Protein AF-A0A3P9M8H0-F1 (afdb_monomer)

Radius of gyration: 20.9 Å; Cα contacts (8 Å, |Δi|>4): 32; chains: 1; bounding box: 52×32×52 Å

Sequence (54 aa):
MSTSSTSLFLFHTTTAILAGPEKCCFAFRENPVPLKRVTRIIRTHPRCQQKAFM

Nearest PDB structures (foldseek):
  2x6l-assembly1_A  TM=9.141E-01  e=1.653E-01  Homo sapiens
  2x6g-assembly9_K  TM=9.161E-01  e=2.655E-01  Homo sapiens
  5cor-assembly1_I  TM=9.233E-01  e=3.481E-01  Homo sapiens
  1rto-assembly1_B  TM=7.775E-01  e=3.725E-01  Homo sapiens
  2vxw-assembly1_B  TM=8.207E-01  e=5.225E-01  Homo sapiens

Foldseek 3Di:
DDDPPPPPPVPPPPPPPVPDDFDEDPDDDPDDDPPVPDPDWDWGDPPHPDTDID

pLDDT: mean 78.94, std 18.62, range [40.06, 97.19]

InterPro domains:
  IPR001811 Chemokine interleukin-8-like domain [PF00048] (22-52)
  IPR036048 Chemokine interl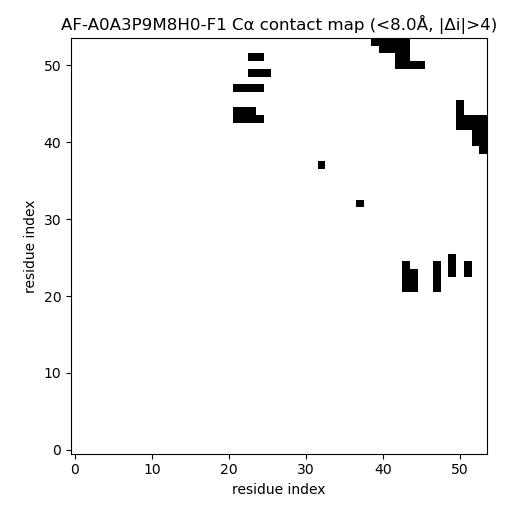eukin-8-like superfamily [SSF54117] (16-53)

Mean predicted aligned error: 13.24 Å

Organism: Oryzias latipes (NCBI:txid8090)

Secondary structure (DSSP, 8-state):
------------------PPPP---S---SSPPPGGG-----BPPTTSSS--B-

Solvent-accessible surface area (backbone atoms only — not comparable to full-atom values): 4029 Å² total; per-residue (Å²): 137,87,78,86,80,76,76,80,73,77,75,75,80,66,78,74,70,84,67,68,86,78,56,61,72,92,76,81,76,89,69,82,79,60,68,95,74,59,91,66,81,42,74,40,43,90,84,38,94,51,90,51,74,82

Structure (mmCIF, N/CA/C/O backbone):
data_AF-A0A3P9M8H0-F1
#
_entry.id   AF-A0A3P9M8H0-F1
#
loop_
_atom_site.group_PDB
_atom_site.id
_atom_site.type_symbol
_atom_site.label_atom_id
_atom_site.label_alt_id
_atom_site.label_comp_id
_atom_site.label_asym_id
_atom_site.label_entity_id
_atom_site.label_seq_id
_atom_site.pdbx_PDB_ins_code
_atom_site.Cartn_x
_atom_site.Cartn_y
_atom_site.Cartn_z
_atom_site.occupancy
_atom_site.B_iso_or_equiv
_atom_site.auth_seq_id
_atom_site.auth_comp_id
_atom_site.auth_asym_id
_atom_site.auth_atom_id
_atom_site.pdbx_PDB_model_num
ATOM 1 N N . MET A 1 1 ? 42.268 -9.581 -41.115 1.00 40.06 1 MET A N 1
ATOM 2 C CA . MET A 1 1 ? 42.509 -9.485 -39.659 1.00 40.06 1 MET A CA 1
ATOM 3 C C . MET A 1 1 ? 41.480 -8.487 -39.130 1.00 40.06 1 MET A C 1
ATOM 5 O O . MET A 1 1 ? 41.776 -7.311 -39.070 1.00 40.06 1 MET A O 1
ATOM 9 N N . SER A 1 2 ? 40.183 -8.781 -39.024 1.00 41.19 2 SER A N 1
ATOM 10 C CA . SER A 1 2 ? 39.478 -9.889 -38.358 1.00 41.19 2 SER A CA 1
ATOM 11 C C . SER A 1 2 ? 39.699 -9.900 -36.847 1.00 41.19 2 SER A C 1
ATOM 13 O O . SER A 1 2 ? 40.495 -10.698 -36.375 1.00 41.19 2 SER A O 1
ATOM 15 N N . THR A 1 3 ? 38.963 -9.066 -36.111 1.00 43.62 3 THR A N 1
ATOM 16 C CA . THR A 1 3 ? 38.509 -9.370 -34.742 1.00 43.62 3 THR A CA 1
ATOM 17 C C . THR A 1 3 ? 37.164 -8.681 -34.500 1.00 43.62 3 THR A C 1
ATOM 19 O O . THR A 1 3 ? 37.076 -7.553 -34.022 1.00 43.62 3 THR A O 1
ATOM 22 N N . SER A 1 4 ? 36.083 -9.378 -34.860 1.00 51.59 4 SER A N 1
ATOM 23 C CA . SER A 1 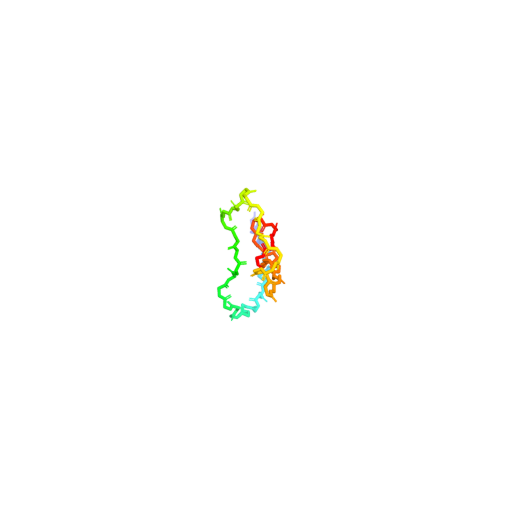4 ? 34.753 -9.105 -34.315 1.00 51.59 4 SER A CA 1
ATOM 24 C C . SER A 1 4 ? 34.820 -9.298 -32.802 1.00 51.59 4 SER A C 1
ATOM 26 O O . SER A 1 4 ? 34.930 -10.425 -32.325 1.00 51.59 4 SER A O 1
ATOM 28 N N . SER A 1 5 ? 34.799 -8.201 -32.047 1.00 55.88 5 SER A N 1
ATOM 29 C CA . SER A 1 5 ? 34.657 -8.244 -30.593 1.00 55.88 5 SER A CA 1
ATOM 30 C C . SER A 1 5 ? 33.175 -8.422 -30.278 1.00 55.88 5 SER A C 1
ATOM 32 O O . SER A 1 5 ? 32.430 -7.462 -30.082 1.00 55.88 5 SER A O 1
ATOM 34 N N . THR A 1 6 ? 32.709 -9.666 -30.359 1.00 56.59 6 THR A N 1
ATOM 35 C CA . THR A 1 6 ? 31.349 -10.052 -29.988 1.00 56.59 6 THR A CA 1
ATOM 36 C C . THR A 1 6 ? 31.225 -9.850 -28.483 1.00 56.59 6 THR A C 1
ATOM 38 O O . THR A 1 6 ? 31.680 -10.673 -27.691 1.00 56.59 6 THR A O 1
ATOM 41 N N . SER A 1 7 ? 30.678 -8.700 -28.090 1.00 61.56 7 SER A N 1
ATOM 42 C CA . SER A 1 7 ? 30.358 -8.391 -26.703 1.00 61.56 7 SER A CA 1
ATOM 43 C C . SER A 1 7 ? 29.445 -9.500 -26.184 1.00 61.56 7 SER A C 1
ATOM 45 O O . SER A 1 7 ? 28.316 -9.656 -26.654 1.00 61.56 7 SER A O 1
ATOM 47 N N . LEU A 1 8 ? 29.969 -10.326 -25.277 1.00 56.81 8 LEU A N 1
ATOM 48 C CA . LEU A 1 8 ? 29.206 -11.313 -24.525 1.00 56.81 8 LEU A CA 1
ATOM 49 C C . LEU A 1 8 ? 28.224 -10.547 -23.634 1.00 56.81 8 LEU A C 1
ATOM 51 O O . LEU A 1 8 ? 28.472 -10.322 -22.451 1.00 56.81 8 LEU A O 1
ATOM 55 N N . PHE A 1 9 ? 27.099 -10.126 -24.211 1.00 60.53 9 PHE A N 1
ATOM 56 C CA . PHE A 1 9 ? 25.899 -9.850 -23.445 1.00 60.53 9 PHE A CA 1
A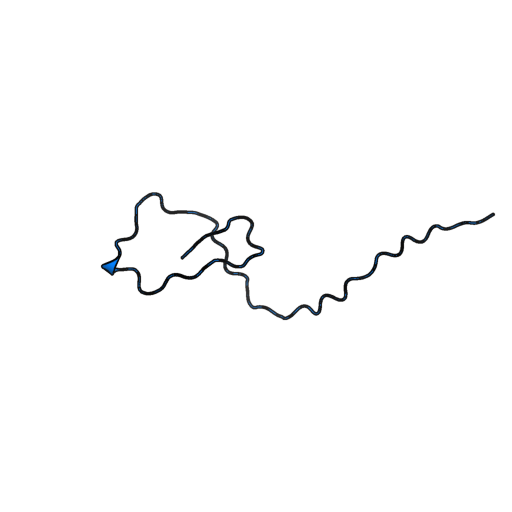TOM 57 C C . PHE A 1 9 ? 25.523 -11.178 -22.801 1.00 60.53 9 PHE A C 1
ATOM 59 O O . PHE A 1 9 ? 24.943 -12.055 -23.439 1.00 60.53 9 PHE A O 1
ATOM 66 N N . LEU A 1 10 ? 25.930 -11.357 -21.545 1.00 62.31 10 LEU A N 1
ATOM 67 C CA . LEU A 1 10 ? 25.366 -12.376 -20.682 1.00 62.31 10 LEU A CA 1
ATOM 68 C C . LEU A 1 10 ? 23.864 -12.097 -20.649 1.00 62.31 10 LEU A C 1
ATOM 70 O O . LEU A 1 10 ? 23.397 -11.188 -19.959 1.00 62.31 10 LEU A O 1
ATOM 74 N N . PHE A 1 11 ? 23.119 -12.833 -21.474 1.00 56.00 11 PHE A N 1
ATOM 75 C CA . PHE A 1 11 ? 21.676 -12.907 -21.399 1.00 56.00 11 PHE A CA 1
ATOM 76 C C . PHE A 1 11 ? 21.377 -13.440 -20.005 1.00 56.00 11 PHE A C 1
ATOM 78 O O . PHE A 1 11 ? 21.454 -14.640 -19.755 1.00 56.00 11 PHE A O 1
ATOM 85 N N . HIS A 1 12 ? 21.086 -12.530 -19.075 1.00 55.12 12 HIS A N 1
ATOM 86 C CA . HIS A 1 12 ? 20.391 -12.879 -17.855 1.00 55.12 12 HIS A CA 1
ATOM 87 C C 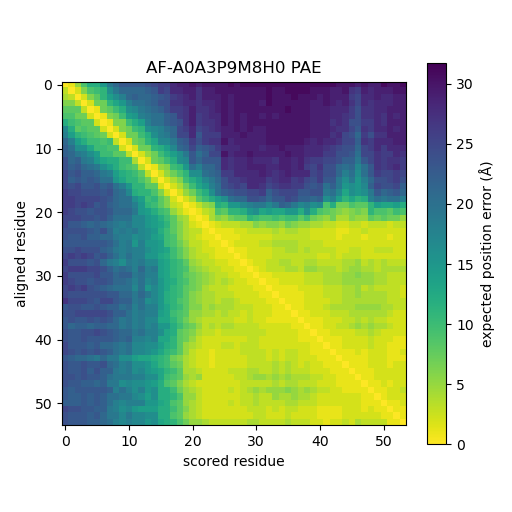. HIS A 1 12 ? 19.093 -13.540 -18.311 1.00 55.12 12 HIS A C 1
ATOM 89 O O . HIS A 1 12 ? 18.133 -12.852 -18.664 1.00 55.12 12 HIS A O 1
ATOM 95 N N . THR A 1 13 ? 19.059 -14.872 -18.330 1.00 53.00 13 THR A N 1
ATOM 96 C CA . THR A 1 13 ? 17.823 -15.647 -18.311 1.00 53.00 13 THR A CA 1
ATOM 97 C C . THR A 1 13 ? 17.157 -15.353 -16.977 1.00 53.00 13 THR A C 1
ATOM 99 O O . THR A 1 13 ? 17.221 -16.126 -16.027 1.00 53.00 13 THR A O 1
ATOM 102 N N . THR A 1 14 ? 16.561 -14.165 -16.894 1.00 56.34 14 THR A N 1
ATOM 103 C CA . THR A 1 14 ? 15.578 -13.836 -15.885 1.00 56.34 14 THR A CA 1
ATOM 104 C C . THR A 1 14 ? 14.393 -14.689 -16.271 1.00 56.34 14 THR A C 1
ATOM 106 O O . THR A 1 14 ? 13.678 -14.373 -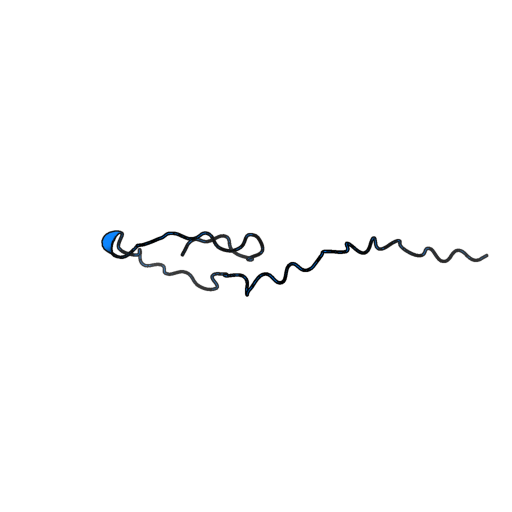17.221 1.00 56.34 14 THR A O 1
ATOM 109 N N . THR A 1 15 ? 14.221 -15.815 -15.587 1.00 55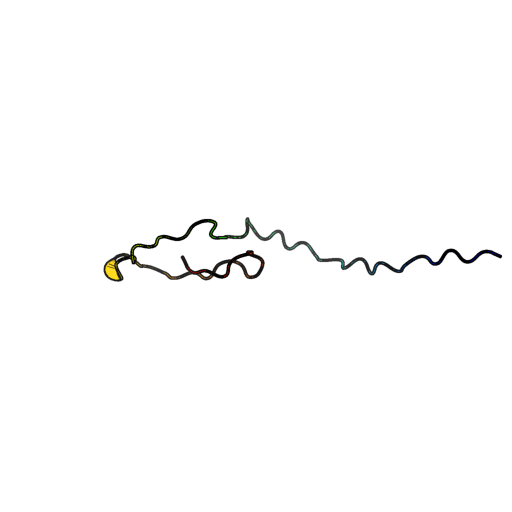.47 15 THR A N 1
ATOM 110 C CA . THR A 1 15 ? 12.920 -16.457 -15.505 1.00 55.47 15 THR A CA 1
ATOM 111 C C . THR A 1 15 ? 11.951 -15.359 -15.097 1.00 55.47 15 THR A C 1
ATOM 113 O O . THR A 1 15 ? 11.967 -14.879 -13.962 1.00 55.47 15 THR A O 1
ATOM 116 N N . ALA A 1 16 ? 11.177 -14.868 -16.064 1.00 60.34 16 ALA A N 1
ATOM 117 C CA . ALA A 1 16 ? 10.069 -13.980 -15.805 1.00 60.34 16 ALA A CA 1
ATOM 118 C C . ALA A 1 16 ? 9.065 -14.820 -15.021 1.00 60.34 16 ALA A C 1
ATOM 120 O O . ALA A 1 16 ? 8.188 -15.467 -15.587 1.00 60.34 16 ALA A O 1
ATOM 121 N N . ILE A 1 17 ? 9.248 -14.871 -13.698 1.00 63.03 17 ILE A N 1
ATOM 122 C CA . ILE A 1 17 ? 8.163 -15.164 -12.778 1.00 63.03 17 ILE A CA 1
ATOM 123 C C . ILE A 1 17 ? 7.069 -14.218 -13.252 1.00 63.03 17 ILE A C 1
ATOM 125 O O . ILE A 1 17 ? 7.282 -13.003 -13.238 1.00 63.03 17 ILE A O 1
ATOM 129 N N . LEU A 1 18 ? 5.973 -14.772 -13.773 1.00 56.22 18 LEU A N 1
ATOM 130 C CA . LEU A 1 18 ? 4.770 -14.039 -14.155 1.00 56.22 18 LEU A CA 1
ATOM 131 C C . LEU A 1 18 ? 4.171 -13.454 -12.869 1.00 56.22 18 LEU A C 1
ATOM 133 O O . LEU A 1 18 ? 3.151 -13.907 -12.361 1.00 56.22 18 LEU A O 1
ATOM 137 N N . ALA A 1 19 ? 4.881 -12.505 -12.265 1.00 60.88 19 ALA A N 1
ATOM 138 C CA . ALA A 1 19 ? 4.405 -11.722 -11.161 1.00 60.88 19 ALA A CA 1
ATOM 139 C C . ALA A 1 19 ? 3.235 -10.926 -11.728 1.00 60.88 19 ALA A C 1
ATOM 141 O O . ALA A 1 19 ? 3.374 -10.246 -12.748 1.00 60.88 19 ALA A O 1
ATOM 142 N N . GLY A 1 20 ? 2.068 -11.056 -11.095 1.00 66.00 20 GLY A N 1
ATOM 143 C CA . GLY A 1 20 ? 0.943 -10.174 -11.377 1.00 66.00 20 GLY A CA 1
ATOM 144 C C . GLY A 1 20 ? 1.379 -8.702 -11.308 1.00 66.00 20 GLY A C 1
ATOM 145 O O . GLY A 1 20 ? 2.459 -8.404 -10.792 1.00 66.00 20 GLY A O 1
ATOM 146 N N . PRO A 1 21 ? 0.560 -7.773 -11.821 1.00 75.56 21 PRO A N 1
ATOM 147 C CA . PRO A 1 21 ? 0.962 -6.380 -11.985 1.00 75.56 21 PRO A CA 1
ATOM 148 C C . PRO A 1 21 ? 1.582 -5.819 -10.701 1.00 75.56 21 PRO A C 1
ATOM 150 O O . PRO A 1 21 ? 1.003 -5.921 -9.613 1.00 75.56 21 PRO A O 1
ATOM 153 N N . GLU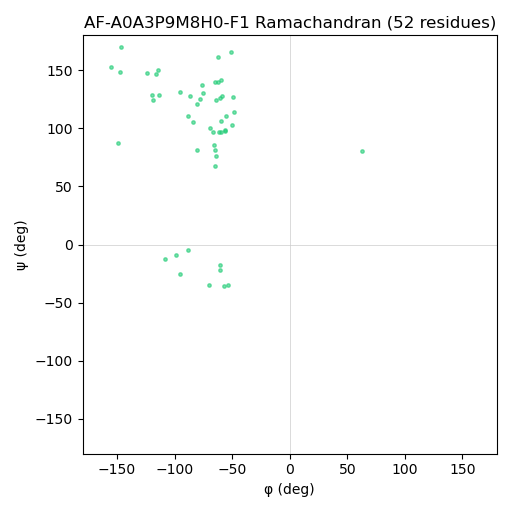 A 1 22 ? 2.781 -5.249 -10.834 1.00 83.62 22 GLU A N 1
ATOM 154 C CA . GLU A 1 22 ? 3.494 -4.647 -9.715 1.00 83.62 22 GLU A CA 1
ATOM 155 C C . GLU A 1 22 ? 2.655 -3.498 -9.143 1.00 83.62 22 GLU A C 1
ATOM 157 O O . GLU A 1 22 ? 2.224 -2.594 -9.860 1.00 83.62 22 GLU A O 1
ATOM 162 N N . LYS A 1 23 ? 2.391 -3.533 -7.833 1.00 87.56 23 LYS A N 1
ATOM 163 C CA . LYS A 1 23 ? 1.618 -2.479 -7.172 1.00 87.56 23 LYS A CA 1
ATOM 164 C C . LYS A 1 23 ? 2.543 -1.322 -6.808 1.00 87.56 23 LYS A C 1
ATOM 166 O O . LYS A 1 23 ? 3.316 -1.421 -5.849 1.00 87.56 23 LYS A O 1
ATOM 171 N N . CYS A 1 24 ? 2.432 -0.243 -7.576 1.00 92.44 24 CYS A N 1
ATOM 172 C CA . CYS A 1 24 ? 3.138 1.016 -7.368 1.00 92.44 24 CYS A CA 1
ATOM 173 C C . CYS A 1 24 ? 2.167 2.150 -7.031 1.00 92.44 24 CYS A C 1
ATOM 175 O O . CYS A 1 24 ? 1.021 2.157 -7.477 1.00 92.44 24 CYS A O 1
ATOM 177 N N . CYS A 1 25 ? 2.650 3.122 -6.258 1.00 93.62 25 CYS A N 1
ATOM 178 C CA . CYS A 1 25 ? 1.947 4.378 -6.018 1.00 93.62 25 CYS A CA 1
ATOM 179 C C . CYS A 1 25 ? 2.459 5.427 -7.008 1.00 93.62 25 CYS A C 1
ATOM 181 O O . CYS A 1 25 ? 3.668 5.589 -7.144 1.00 93.62 25 CYS A O 1
ATOM 183 N N . PHE A 1 26 ? 1.545 6.137 -7.670 1.00 93.19 26 PHE A N 1
ATOM 184 C CA . PHE A 1 26 ? 1.870 7.231 -8.600 1.00 93.19 26 PHE A CA 1
ATOM 185 C C . PHE A 1 26 ? 1.520 8.613 -8.032 1.00 93.19 26 PHE A C 1
ATOM 187 O O . PHE A 1 26 ? 1.918 9.633 -8.583 1.00 93.19 26 PHE A O 1
ATOM 194 N N . ALA A 1 27 ? 0.763 8.642 -6.932 1.00 93.00 27 ALA A N 1
ATOM 195 C CA . ALA A 1 27 ? 0.352 9.849 -6.235 1.00 93.00 27 ALA A CA 1
ATOM 196 C C . ALA A 1 27 ? 0.250 9.574 -4.732 1.00 93.00 27 ALA A C 1
ATOM 198 O O . ALA A 1 27 ? -0.109 8.469 -4.313 1.00 93.00 27 ALA A O 1
ATOM 199 N N . PHE A 1 28 ? 0.532 10.598 -3.932 1.00 93.38 28 PHE A N 1
ATOM 200 C CA . PHE A 1 28 ? 0.456 10.547 -2.477 1.00 93.38 28 PHE A CA 1
ATOM 201 C C . PHE A 1 28 ? -0.610 11.510 -1.978 1.00 93.38 28 PHE A C 1
ATOM 203 O O . PHE A 1 28 ? -0.832 12.568 -2.564 1.00 93.38 28 PHE A O 1
ATOM 210 N N . ARG A 1 29 ? -1.275 11.140 -0.884 1.00 91.75 29 ARG A N 1
ATOM 211 C CA . ARG A 1 29 ? -2.165 12.057 -0.174 1.00 91.75 29 ARG A CA 1
ATOM 212 C C . ARG A 1 29 ? -1.345 12.854 0.830 1.00 91.75 29 ARG A C 1
ATOM 214 O O . ARG A 1 29 ? -0.656 12.261 1.650 1.00 91.75 29 ARG A O 1
ATOM 221 N N . GLU A 1 30 ? -1.464 14.175 0.782 1.00 94.88 30 GLU A N 1
ATOM 222 C CA . GLU A 1 30 ? -0.878 15.073 1.789 1.00 94.88 30 GLU A CA 1
ATOM 223 C C . GLU A 1 30 ? -1.609 14.957 3.131 1.00 94.88 30 GLU A C 1
ATOM 225 O O . GLU A 1 30 ? -1.002 15.020 4.197 1.00 94.88 30 GLU A O 1
ATOM 230 N N . ASN A 1 31 ? -2.924 14.730 3.078 1.00 95.75 31 ASN A N 1
ATOM 231 C CA . ASN A 1 31 ? -3.739 14.575 4.272 1.00 95.75 31 ASN A CA 1
ATOM 232 C C . ASN A 1 31 ? -3.525 13.194 4.911 1.00 95.75 31 ASN A C 1
ATOM 234 O O . ASN A 1 31 ? -3.665 12.175 4.221 1.00 95.75 31 ASN A O 1
ATOM 238 N N . PRO A 1 32 ? -3.270 13.129 6.229 1.00 93.44 32 PRO A N 1
ATOM 239 C CA . PRO A 1 32 ? -3.056 11.870 6.923 1.00 93.44 32 PRO A CA 1
ATOM 240 C C . PRO A 1 32 ? -4.321 11.006 6.919 1.00 93.44 32 PRO A C 1
ATOM 242 O O . PRO A 1 32 ? -5.439 11.486 7.123 1.00 93.44 32 PRO A O 1
ATOM 245 N N . VAL A 1 33 ? -4.145 9.698 6.718 1.00 92.25 33 VAL A N 1
ATOM 246 C CA . VAL A 1 33 ? -5.240 8.730 6.835 1.00 92.25 33 VAL A CA 1
ATOM 247 C C . VAL A 1 33 ? -5.495 8.456 8.321 1.00 92.25 33 VAL A C 1
ATOM 249 O O . VAL A 1 33 ? -4.566 8.066 9.030 1.00 92.25 33 VAL A O 1
ATOM 252 N N . PRO A 1 34 ?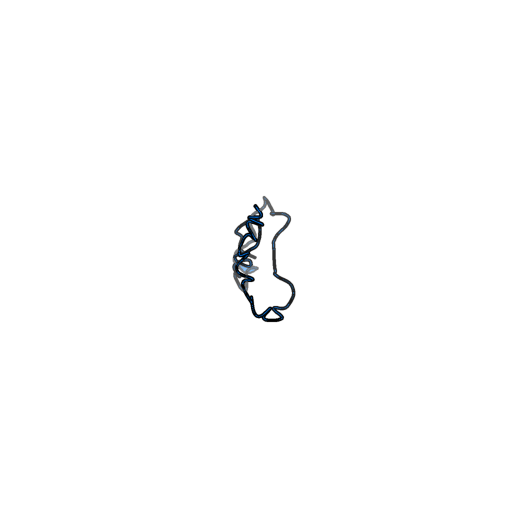 -6.733 8.619 8.825 1.00 95.81 34 PRO A N 1
ATOM 253 C CA . PRO A 1 34 ? -7.043 8.290 10.211 1.00 95.81 34 PRO A CA 1
ATOM 254 C C . PRO A 1 34 ? -6.740 6.818 10.506 1.00 95.81 34 PRO A C 1
ATOM 256 O O . PRO A 1 34 ? -7.261 5.941 9.818 1.00 95.81 34 PRO A O 1
ATOM 259 N N . LEU A 1 35 ? -5.972 6.539 11.564 1.00 94.69 35 LEU A N 1
ATOM 260 C CA . LEU A 1 35 ? -5.536 5.177 11.917 1.00 94.69 35 LEU A CA 1
ATOM 261 C C . LEU A 1 35 ? -6.697 4.182 12.044 1.00 94.69 35 LEU A C 1
ATOM 263 O O . LEU A 1 35 ? -6.581 3.043 11.613 1.00 94.69 35 LEU A O 1
ATOM 267 N N . LYS A 1 36 ? -7.858 4.632 12.540 1.00 97.19 36 LYS A N 1
ATOM 268 C CA . LYS A 1 36 ? -9.078 3.810 12.653 1.00 97.19 36 LYS A CA 1
ATOM 269 C C . LYS A 1 36 ? -9.597 3.275 11.308 1.00 97.19 36 LYS A C 1
ATOM 271 O O . LYS A 1 36 ? -10.419 2.369 11.302 1.00 97.19 36 LYS A O 1
ATOM 276 N N . ARG A 1 37 ? -9.169 3.857 10.181 1.00 95.88 37 ARG A N 1
ATOM 277 C CA . ARG A 1 37 ? -9.531 3.435 8.817 1.00 95.88 37 ARG A CA 1
ATOM 278 C C . ARG A 1 37 ? -8.463 2.558 8.158 1.00 95.88 37 ARG A C 1
ATOM 280 O O . ARG A 1 37 ? -8.719 2.021 7.085 1.00 95.88 37 ARG A O 1
ATOM 287 N N . VAL A 1 38 ? -7.283 2.422 8.764 1.00 95.25 38 VAL A N 1
ATOM 288 C CA . VAL A 1 38 ? -6.182 1.611 8.233 1.00 95.25 38 VAL A CA 1
ATOM 289 C C . VAL A 1 38 ? -6.338 0.184 8.746 1.00 95.25 38 VAL A C 1
ATOM 291 O O . VAL A 1 38 ? -6.171 -0.080 9.931 1.00 95.25 38 VAL A O 1
ATOM 294 N N . THR A 1 39 ? -6.664 -0.744 7.852 1.00 97.19 39 THR A N 1
ATOM 295 C CA . THR A 1 39 ? -6.820 -2.170 8.190 1.00 97.19 39 THR A CA 1
ATOM 296 C C . THR A 1 39 ? -5.553 -2.975 7.925 1.00 97.19 39 THR A C 1
ATOM 298 O O . THR A 1 39 ? -5.326 -4.012 8.545 1.00 97.19 39 THR A O 1
ATOM 301 N N . ARG A 1 40 ? -4.713 -2.503 7.002 1.00 95.44 40 ARG A N 1
ATOM 302 C CA . ARG A 1 40 ? -3.435 -3.109 6.642 1.00 95.44 40 ARG A CA 1
ATOM 303 C C . ARG A 1 40 ? -2.521 -2.042 6.058 1.00 95.44 40 ARG A C 1
ATOM 305 O O . ARG A 1 40 ? -3.002 -1.084 5.470 1.00 95.44 40 ARG A O 1
ATOM 312 N N . ILE A 1 41 ? -1.219 -2.255 6.210 1.00 93.75 41 ILE A N 1
ATOM 313 C CA . ILE A 1 41 ? -0.179 -1.474 5.547 1.00 93.75 41 ILE A CA 1
ATOM 314 C C . ILE A 1 41 ? 0.619 -2.437 4.670 1.00 93.75 41 ILE A C 1
ATOM 316 O O . ILE A 1 41 ? 1.122 -3.458 5.146 1.00 93.75 41 ILE A O 1
ATOM 320 N N . ILE A 1 42 ? 0.710 -2.139 3.381 1.00 94.06 42 ILE A N 1
ATOM 321 C CA . ILE A 1 42 ? 1.417 -2.934 2.383 1.00 94.06 42 ILE A CA 1
ATOM 322 C C . ILE A 1 42 ? 2.508 -2.067 1.772 1.00 94.06 42 ILE A C 1
ATOM 324 O O . ILE A 1 42 ? 2.258 -0.961 1.305 1.00 94.06 42 ILE A O 1
ATOM 328 N N . ARG A 1 43 ? 3.734 -2.589 1.742 1.00 93.94 43 ARG A N 1
ATOM 329 C CA . ARG A 1 43 ? 4.840 -1.944 1.035 1.00 93.94 43 ARG A CA 1
ATOM 330 C C . ARG A 1 43 ? 4.695 -2.155 -0.473 1.00 93.94 43 ARG A C 1
ATOM 332 O O . ARG A 1 43 ? 4.395 -3.267 -0.908 1.00 93.94 43 ARG A O 1
ATOM 339 N N . THR A 1 44 ? 4.940 -1.110 -1.259 1.00 94.06 44 THR A N 1
ATOM 340 C CA . THR A 1 44 ? 4.969 -1.213 -2.725 1.00 94.06 44 THR A CA 1
ATOM 341 C C . THR A 1 44 ? 6.069 -2.151 -3.215 1.00 94.06 44 THR A C 1
ATOM 343 O O . THR A 1 44 ? 7.017 -2.476 -2.490 1.00 94.06 44 THR A O 1
ATOM 346 N N . HIS A 1 45 ? 5.934 -2.606 -4.462 1.00 93.88 45 HIS A N 1
ATOM 347 C CA . HIS A 1 45 ? 6.906 -3.513 -5.058 1.00 93.88 45 HIS A CA 1
ATOM 348 C C . HIS A 1 45 ? 8.318 -2.879 -5.089 1.00 93.88 45 HIS A C 1
ATOM 350 O O . HIS A 1 45 ? 8.440 -1.683 -5.367 1.00 93.88 45 HIS A O 1
ATOM 356 N N . PRO A 1 46 ? 9.409 -3.633 -4.836 1.00 90.88 46 PRO A N 1
ATOM 357 C CA . PRO A 1 46 ? 10.760 -3.064 -4.746 1.00 90.88 46 PRO A CA 1
ATOM 358 C C . PRO A 1 46 ? 11.264 -2.366 -6.014 1.00 90.88 46 PRO A C 1
ATOM 360 O O . PRO A 1 46 ? 12.183 -1.556 -5.926 1.00 90.88 46 PRO A O 1
ATOM 363 N N . ARG A 1 47 ? 10.687 -2.692 -7.17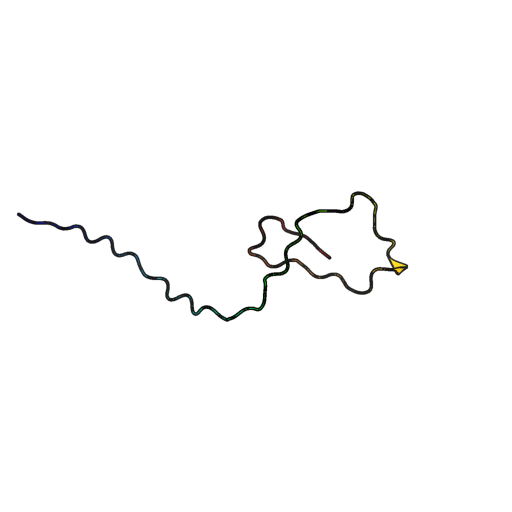6 1.00 91.56 47 ARG A N 1
ATOM 364 C CA . ARG A 1 47 ? 11.036 -2.099 -8.475 1.00 91.56 47 ARG A CA 1
ATOM 365 C C . ARG A 1 47 ? 10.253 -0.822 -8.800 1.00 91.56 47 ARG A C 1
ATOM 367 O O . ARG A 1 47 ? 10.549 -0.181 -9.803 1.00 91.56 47 ARG A O 1
ATOM 374 N N . CYS A 1 48 ? 9.287 -0.427 -7.969 1.00 90.62 48 CYS A N 1
ATOM 375 C CA . CYS A 1 48 ? 8.611 0.853 -8.140 1.00 90.62 48 CYS A CA 1
ATOM 376 C C . CYS A 1 48 ? 9.615 2.003 -8.001 1.00 90.62 48 CYS A C 1
ATOM 378 O O . CYS A 1 48 ? 10.466 1.988 -7.111 1.00 90.62 48 CYS A O 1
ATOM 380 N N . GLN A 1 49 ? 9.471 3.031 -8.842 1.00 93.06 49 GLN A N 1
ATOM 381 C CA . GLN A 1 49 ? 10.327 4.223 -8.797 1.00 93.06 49 GLN A CA 1
ATOM 382 C C . GLN A 1 49 ? 10.297 4.900 -7.419 1.00 93.06 49 GLN A C 1
ATOM 384 O O . GLN A 1 49 ? 11.313 5.399 -6.940 1.00 93.06 49 GLN A O 1
ATOM 389 N N . GLN A 1 50 ? 9.134 4.881 -6.766 1.00 92.06 50 GLN A N 1
ATOM 390 C CA . GLN A 1 50 ? 8.925 5.443 -5.439 1.00 92.06 50 GLN A CA 1
ATOM 391 C C . GLN A 1 50 ? 8.623 4.335 -4.425 1.00 92.06 50 GLN A C 1
ATOM 393 O O . GLN A 1 50 ? 7.729 3.502 -4.611 1.00 92.06 50 GLN A O 1
ATOM 398 N N . LYS A 1 51 ? 9.372 4.341 -3.319 1.00 92.38 51 LYS A N 1
ATOM 399 C CA . LYS A 1 51 ? 9.148 3.443 -2.180 1.00 92.38 51 LYS A CA 1
ATOM 400 C C . LYS A 1 51 ? 8.020 4.010 -1.323 1.00 92.38 51 LYS A C 1
ATOM 402 O O . LYS A 1 51 ? 8.138 5.129 -0.835 1.00 92.38 51 LYS A O 1
ATOM 407 N N . ALA A 1 52 ? 6.951 3.241 -1.140 1.00 94.38 52 ALA A N 1
ATOM 408 C CA . ALA A 1 52 ? 5.738 3.714 -0.485 1.00 94.38 52 ALA A CA 1
ATOM 409 C C . ALA A 1 52 ? 5.028 2.612 0.312 1.00 94.38 52 ALA A C 1
ATOM 411 O O . ALA A 1 52 ? 5.348 1.423 0.200 1.00 94.38 52 ALA A O 1
ATOM 412 N N . PHE A 1 53 ? 4.040 3.043 1.093 1.00 93.31 53 PHE A N 1
ATOM 413 C CA . PHE A 1 53 ? 3.091 2.195 1.801 1.00 93.31 53 PHE A CA 1
ATOM 414 C C . PHE A 1 53 ? 1.663 2.573 1.404 1.00 93.31 53 PHE A C 1
ATOM 416 O O . PHE A 1 53 ? 1.393 3.746 1.136 1.00 93.31 53 PHE A O 1
ATOM 423 N N . MET A 1 54 ? 0.771 1.586 1.376 1.00 90.56 54 MET A N 1
ATOM 424 C CA . MET A 1 54 ? -0.660 1.749 1.103 1.00 90.56 54 MET A CA 1
ATOM 425 C C . MET A 1 54 ? -1.513 0.840 1.979 1.00 90.56 54 MET A C 1
ATOM 427 O O . MET A 1 54 ? -0.986 -0.212 2.413 1.00 90.56 54 MET A O 1
#